Protein AF-A0A7C6ASG9-F1 (afdb_monomer_lite)

Secondary structure (DSSP, 8-state):
-HHHHHHHHHHHHHHHHHHHHHHHHGGGGGTTTS---HHHHHHHHHHHHHHHHHHHHHHHHHHHSS-TT------HHHHHHHHHHHHHHHHHHHHHHHHHHHHHHHHHS---

Foldseek 3Di:
DVVVVVVVVVVVVVVVLVVQLCVLCVCVVVLVPDDDDLVSLVVSLVSLCVVLVVVLVVLVVCVVPDDPPDPDDPPVVNVVSNVVSVVVSVVSVVSSVVSVVVVVVVVVDDDD

Sequence (112 aa):
MKKAGAKCLRVALEVAKWGVVLWLVWPITRALRERVSFTRLAAGILLLILFAGKALYDSILEAQHSPPGQKKTPDWVTLAGAILVIALVVALTTLFVALYLVRSLESTSPAE

pLDDT: mean 74.21, std 9.53, range [48.78, 85.12]

Radius of gyration: 19.51 Å; chains: 1; bounding box: 50×29×62 Å

Structure (mmCIF, N/CA/C/O backbone):
data_AF-A0A7C6ASG9-F1
#
_entry.id   AF-A0A7C6ASG9-F1
#
loop_
_atom_site.group_PDB
_atom_site.id
_atom_site.type_symbol
_atom_site.label_atom_id
_atom_site.label_alt_id
_atom_site.label_comp_id
_atom_site.label_asym_id
_atom_site.label_entity_id
_atom_site.label_seq_id
_atom_site.pdbx_PDB_ins_code
_atom_site.Cartn_x
_atom_site.Cartn_y
_atom_site.Cartn_z
_atom_site.occupancy
_atom_site.B_iso_or_equiv
_atom_site.auth_seq_id
_atom_site.auth_comp_id
_atom_site.auth_asym_id
_atom_site.auth_atom_id
_atom_site.pdbx_PDB_model_num
ATOM 1 N N . MET A 1 1 ? -27.223 -14.391 20.126 1.00 51.25 1 MET A N 1
ATOM 2 C CA . MET A 1 1 ? -26.262 -15.086 19.231 1.00 51.25 1 MET A CA 1
ATOM 3 C C . MET A 1 1 ? -26.036 -14.419 17.859 1.00 51.25 1 MET A C 1
ATOM 5 O O . MET A 1 1 ? -24.955 -14.589 17.318 1.00 51.25 1 MET A O 1
ATOM 9 N N . LYS A 1 2 ? -26.941 -13.580 17.313 1.00 56.78 2 LYS A N 1
ATOM 10 C CA . LYS A 1 2 ? -26.758 -12.921 15.989 1.00 56.78 2 LYS A CA 1
ATOM 11 C C . LYS A 1 2 ? -25.566 -11.940 15.861 1.00 56.78 2 LYS A C 1
ATOM 13 O O . LYS A 1 2 ? -25.108 -11.688 14.755 1.00 56.78 2 LYS A O 1
ATOM 18 N N . LYS A 1 3 ? -25.032 -11.398 16.966 1.00 58.16 3 LYS A N 1
ATOM 19 C CA . LYS A 1 3 ? -23.952 -10.384 16.944 1.00 58.16 3 LYS A CA 1
ATOM 20 C C . LYS A 1 3 ? -22.549 -10.951 16.661 1.00 58.16 3 LYS A C 1
ATOM 22 O O . LYS A 1 3 ? -21.689 -10.214 16.193 1.00 58.16 3 LYS A O 1
ATOM 27 N N . ALA A 1 4 ? -22.313 -12.239 16.929 1.00 63.44 4 ALA A N 1
ATOM 28 C CA . ALA A 1 4 ? -20.996 -12.861 16.744 1.00 63.44 4 ALA A CA 1
ATOM 29 C C . ALA A 1 4 ? -20.666 -13.105 15.259 1.00 63.44 4 ALA A C 1
ATOM 31 O O . ALA A 1 4 ? -19.546 -12.838 14.829 1.00 63.44 4 ALA A O 1
ATOM 32 N N . GLY A 1 5 ? -21.661 -13.510 14.459 1.00 69.81 5 GLY A N 1
ATOM 33 C CA . GLY A 1 5 ? -21.492 -13.727 13.017 1.00 69.81 5 GLY A CA 1
ATOM 34 C C . GLY A 1 5 ? -21.125 -12.450 12.254 1.00 69.81 5 GLY A C 1
ATOM 35 O O . GLY A 1 5 ? -20.248 -12.475 11.397 1.00 69.81 5 GLY A O 1
ATOM 36 N N . ALA A 1 6 ? -21.715 -11.309 12.630 1.00 73.69 6 ALA A N 1
ATOM 37 C CA . ALA A 1 6 ? -21.414 -10.019 12.005 1.00 73.69 6 ALA A CA 1
ATOM 38 C C . ALA A 1 6 ? -19.963 -9.557 12.247 1.00 73.69 6 ALA A C 1
ATOM 40 O O . ALA A 1 6 ? -19.349 -8.979 11.353 1.00 73.69 6 ALA A O 1
ATOM 41 N N . LYS A 1 7 ? -19.389 -9.841 13.428 1.00 72.44 7 LYS A N 1
ATOM 42 C CA . LYS A 1 7 ? -17.978 -9.531 13.721 1.00 72.44 7 LYS A CA 1
ATOM 43 C C . LYS A 1 7 ? -17.021 -10.387 12.891 1.00 72.44 7 LYS A C 1
ATOM 45 O O . LYS A 1 7 ? -16.121 -9.830 12.276 1.00 72.44 7 LYS A O 1
ATOM 50 N N . CYS A 1 8 ? -17.232 -11.706 12.834 1.00 78.50 8 CYS A N 1
ATOM 51 C CA . CYS A 1 8 ? -16.394 -12.593 12.015 1.00 78.50 8 CYS A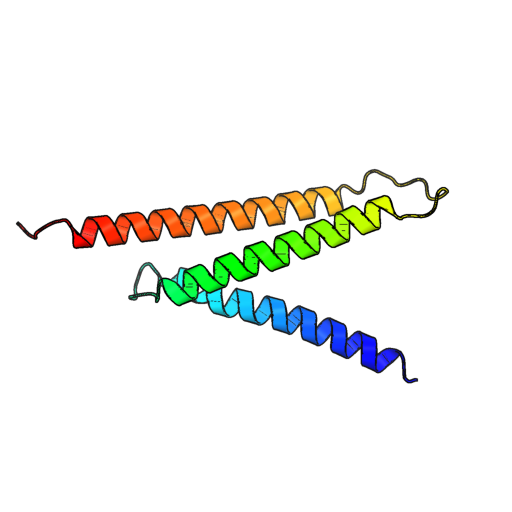 CA 1
ATOM 52 C C . CYS A 1 8 ? -16.437 -12.212 10.533 1.00 78.50 8 CYS A C 1
ATOM 54 O O . CYS A 1 8 ? -15.391 -12.140 9.897 1.00 78.50 8 CYS A O 1
ATOM 56 N N . LEU A 1 9 ? -17.624 -11.907 9.999 1.00 83.31 9 LEU A N 1
ATOM 57 C CA . LEU A 1 9 ? -17.773 -11.493 8.604 1.00 83.31 9 LEU A CA 1
ATOM 58 C C . LEU A 1 9 ? -17.014 -10.193 8.308 1.00 83.31 9 LEU A C 1
ATOM 60 O O . LEU A 1 9 ? -16.364 -10.083 7.273 1.00 83.31 9 LEU A O 1
ATOM 64 N N . ARG A 1 10 ? -17.062 -9.222 9.229 1.00 80.88 10 ARG A N 1
ATOM 65 C CA . ARG A 1 10 ? -16.342 -7.952 9.089 1.00 80.88 10 ARG A CA 1
ATOM 66 C C . ARG A 1 10 ? -14.827 -8.152 9.073 1.00 80.88 10 ARG A C 1
ATOM 68 O O . ARG A 1 10 ? -14.164 -7.616 8.193 1.00 80.88 10 ARG A O 1
ATOM 75 N N . VAL A 1 11 ? -14.303 -8.965 9.991 1.00 82.31 11 VAL A N 1
ATOM 76 C CA . VAL A 1 11 ? -12.870 -9.296 10.035 1.00 82.31 11 VAL A CA 1
ATOM 77 C C . VAL A 1 11 ? -12.449 -10.052 8.773 1.00 82.31 11 VAL A C 1
ATOM 79 O O . VAL A 1 11 ? -11.439 -9.713 8.168 1.00 82.31 11 VAL A O 1
ATOM 82 N N . ALA A 1 12 ? -13.243 -11.027 8.319 1.00 81.06 12 ALA A N 1
ATOM 83 C CA . ALA A 1 12 ? -12.964 -11.761 7.085 1.00 81.06 12 ALA A CA 1
ATOM 84 C C . ALA A 1 12 ? -12.929 -10.835 5.856 1.00 81.06 12 ALA A C 1
ATOM 86 O O . ALA A 1 12 ? -12.046 -10.973 5.012 1.00 81.06 12 ALA A O 1
ATOM 87 N N . LEU A 1 13 ? -13.841 -9.861 5.777 1.00 83.25 13 LEU A N 1
ATOM 88 C CA . LEU A 1 13 ? -13.852 -8.841 4.725 1.00 83.25 13 LEU A CA 1
ATOM 89 C C . LEU A 1 13 ? -12.626 -7.925 4.783 1.00 83.25 13 LEU A C 1
ATOM 91 O O . LEU A 1 13 ? -12.056 -7.612 3.739 1.00 83.25 13 LEU A O 1
ATOM 95 N N . GLU A 1 14 ? -12.197 -7.508 5.973 1.00 79.94 14 GLU A N 1
ATOM 96 C CA . GLU A 1 14 ? -10.980 -6.705 6.134 1.00 79.94 14 GLU A CA 1
ATOM 97 C C . GLU A 1 14 ? -9.731 -7.485 5.716 1.00 79.94 14 GLU A C 1
ATOM 99 O O . GLU A 1 14 ? -8.920 -6.971 4.944 1.00 79.94 14 GLU A O 1
ATOM 104 N N . VAL A 1 15 ? -9.607 -8.745 6.140 1.00 82.69 15 VAL A N 1
ATOM 105 C CA . VAL A 1 15 ? -8.497 -9.621 5.735 1.00 82.69 15 VAL A CA 1
ATOM 106 C C . VAL A 1 15 ? -8.515 -9.858 4.226 1.00 82.69 15 VAL A C 1
ATOM 108 O O . VAL A 1 15 ? -7.476 -9.741 3.581 1.00 82.69 15 VAL A O 1
ATOM 111 N N . ALA A 1 16 ? -9.684 -10.120 3.636 1.00 82.31 16 ALA A N 1
ATOM 112 C CA . ALA A 1 16 ? -9.822 -10.279 2.191 1.00 82.31 16 ALA A CA 1
ATOM 113 C C . ALA A 1 16 ? -9.412 -9.003 1.441 1.00 82.31 16 ALA A C 1
ATOM 115 O O . ALA A 1 16 ? -8.701 -9.078 0.439 1.00 82.31 16 ALA A O 1
ATOM 116 N N . LYS A 1 17 ? -9.790 -7.826 1.955 1.00 80.75 17 LYS A N 1
ATOM 117 C CA . LYS A 1 17 ? -9.427 -6.529 1.373 1.00 80.75 17 LYS A CA 1
ATOM 118 C C . LYS A 1 17 ? -7.910 -6.345 1.312 1.00 80.75 17 LYS A C 1
ATOM 120 O O . LYS A 1 17 ? -7.376 -6.010 0.255 1.00 80.75 17 LYS A O 1
ATOM 125 N N . TRP A 1 18 ? -7.213 -6.598 2.417 1.00 79.12 18 TRP A N 1
ATOM 126 C CA . TRP A 1 18 ? -5.750 -6.522 2.454 1.00 79.12 18 TRP A CA 1
ATOM 127 C C . TRP A 1 18 ? -5.086 -7.642 1.647 1.00 79.12 18 TRP A C 1
ATOM 129 O O . TRP A 1 18 ? -4.070 -7.401 1.000 1.00 79.12 18 TRP A O 1
ATOM 139 N N . GLY A 1 19 ? -5.698 -8.827 1.592 1.00 82.25 19 GLY A N 1
ATOM 140 C CA . GLY A 1 19 ? -5.266 -9.929 0.734 1.00 82.25 19 GLY A CA 1
ATOM 141 C C . GLY A 1 19 ? -5.265 -9.558 -0.751 1.00 82.25 19 GLY A C 1
ATOM 142 O O . GLY A 1 19 ? -4.294 -9.842 -1.449 1.00 82.25 19 GLY A O 1
ATOM 143 N N . VAL A 1 20 ? -6.296 -8.851 -1.229 1.00 81.81 20 VAL A N 1
ATOM 144 C CA . VAL A 1 20 ? -6.356 -8.349 -2.615 1.00 81.81 20 VAL A CA 1
ATOM 145 C C . VAL A 1 20 ? -5.245 -7.336 -2.886 1.00 81.81 20 VAL A C 1
ATOM 147 O O . VAL A 1 20 ? -4.587 -7.416 -3.923 1.00 81.81 20 VAL A O 1
ATOM 150 N N . VAL A 1 21 ? -4.987 -6.417 -1.952 1.00 77.25 21 VAL A N 1
ATOM 151 C CA . VAL A 1 21 ? -3.884 -5.452 -2.087 1.00 77.25 21 VAL A CA 1
ATOM 152 C C . VAL A 1 21 ? -2.538 -6.170 -2.158 1.00 77.25 21 VAL A C 1
ATOM 154 O O . VAL A 1 21 ? -1.758 -5.916 -3.075 1.00 77.25 21 VAL A O 1
ATOM 157 N N . LEU A 1 22 ? -2.284 -7.113 -1.248 1.00 81.75 22 LEU A N 1
ATOM 158 C CA . LEU A 1 22 ? -1.056 -7.908 -1.255 1.00 81.75 22 LEU A CA 1
ATOM 159 C C . LEU A 1 22 ? -0.912 -8.702 -2.552 1.00 81.75 22 LEU A C 1
ATOM 161 O O . LEU A 1 22 ? 0.173 -8.738 -3.117 1.00 81.75 22 LEU A O 1
ATOM 165 N N . TRP A 1 23 ? -1.993 -9.275 -3.076 1.00 81.62 23 TRP A N 1
ATOM 166 C CA . TRP A 1 23 ? -1.977 -10.003 -4.345 1.00 81.62 23 TRP A CA 1
ATOM 167 C C . TRP A 1 23 ? -1.710 -9.102 -5.561 1.00 81.62 23 TRP A C 1
ATOM 169 O O . TRP A 1 23 ? -1.080 -9.531 -6.535 1.00 81.62 23 TRP A O 1
ATOM 179 N N . LEU A 1 24 ? -2.170 -7.851 -5.531 1.00 75.69 24 LEU A N 1
ATOM 180 C CA . LEU A 1 24 ? -1.900 -6.873 -6.585 1.00 75.69 24 LEU A CA 1
ATOM 181 C C . LEU A 1 24 ? -0.457 -6.358 -6.546 1.00 75.69 24 LEU A C 1
ATOM 183 O O . LEU A 1 24 ? 0.129 -6.144 -7.606 1.00 75.69 24 LEU A O 1
ATOM 187 N N . VAL A 1 25 ? 0.117 -6.210 -5.349 1.00 73.69 25 VAL A N 1
ATOM 188 C CA . VAL A 1 25 ? 1.488 -5.716 -5.137 1.00 73.69 25 VAL A CA 1
ATOM 189 C C . VAL A 1 25 ? 2.525 -6.847 -5.200 1.00 73.69 25 VAL A C 1
ATOM 191 O O . VAL A 1 25 ? 3.664 -6.600 -5.572 1.00 73.69 25 VAL A O 1
ATOM 194 N N . TRP A 1 26 ? 2.145 -8.104 -4.952 1.00 79.81 26 TRP A N 1
ATOM 195 C CA . TRP A 1 26 ? 3.012 -9.290 -5.042 1.00 79.81 26 TRP A CA 1
ATOM 196 C C . TRP A 1 26 ? 3.952 -9.335 -6.262 1.00 79.81 26 TRP A C 1
ATOM 198 O O . TRP A 1 26 ? 5.142 -9.614 -6.076 1.00 79.81 26 TRP A O 1
ATOM 208 N N . PRO A 1 27 ? 3.497 -9.041 -7.501 1.00 73.88 27 PRO A N 1
ATOM 209 C CA . PRO A 1 27 ? 4.373 -9.069 -8.668 1.00 73.88 27 PRO A CA 1
ATOM 210 C C . PRO A 1 27 ? 5.534 -8.061 -8.630 1.00 73.88 27 PRO A C 1
ATOM 212 O O . PRO A 1 27 ? 6.477 -8.261 -9.390 1.00 73.88 27 PRO A O 1
ATOM 215 N N . ILE A 1 28 ? 5.554 -7.053 -7.739 1.00 72.31 28 ILE A N 1
ATOM 216 C CA . ILE A 1 28 ? 6.739 -6.187 -7.539 1.00 72.31 28 ILE A CA 1
ATOM 217 C C . ILE A 1 28 ? 7.983 -7.015 -7.211 1.00 72.31 28 ILE A C 1
ATOM 219 O O . ILE A 1 28 ? 9.061 -6.729 -7.723 1.00 72.31 28 ILE A O 1
ATOM 223 N N . THR A 1 29 ? 7.835 -8.091 -6.432 1.00 76.69 29 THR A N 1
ATOM 224 C CA . THR A 1 29 ? 8.961 -8.969 -6.058 1.00 76.69 29 THR A CA 1
ATOM 225 C C . THR A 1 29 ? 9.601 -9.660 -7.264 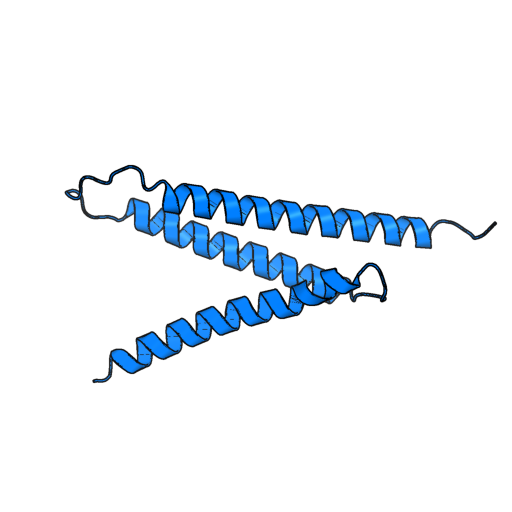1.00 76.69 29 THR A C 1
ATOM 227 O O . THR A 1 29 ? 10.759 -10.066 -7.211 1.00 76.69 29 THR A O 1
ATOM 230 N N . ARG A 1 30 ? 8.859 -9.766 -8.373 1.00 72.44 30 ARG A N 1
ATOM 231 C CA . ARG A 1 30 ? 9.301 -10.364 -9.639 1.00 72.44 30 ARG A CA 1
ATOM 232 C C . ARG A 1 30 ? 9.466 -9.333 -10.759 1.00 72.44 30 ARG A C 1
ATOM 234 O O . ARG A 1 30 ? 9.792 -9.716 -11.881 1.00 72.44 30 ARG A O 1
ATOM 241 N N . ALA A 1 31 ? 9.308 -8.039 -10.463 1.00 64.75 31 ALA A N 1
ATOM 242 C CA . ALA A 1 31 ? 9.382 -6.960 -11.451 1.00 64.75 31 ALA A CA 1
ATOM 243 C C . ALA A 1 31 ? 10.741 -6.842 -12.144 1.00 64.75 31 ALA A C 1
ATOM 245 O O . ALA A 1 31 ? 10.809 -6.355 -13.268 1.00 64.75 31 ALA A O 1
ATOM 246 N N . LEU A 1 32 ? 11.797 -7.349 -11.506 1.00 63.09 32 LEU A N 1
ATOM 247 C CA . LEU A 1 32 ? 13.143 -7.415 -12.073 1.00 63.09 32 LEU A CA 1
ATOM 248 C C . LEU A 1 32 ? 13.338 -8.571 -13.073 1.00 63.09 32 LEU A C 1
ATOM 250 O O . LEU A 1 32 ? 14.324 -8.564 -13.799 1.00 63.09 32 LEU A O 1
ATOM 254 N N . ARG A 1 33 ? 12.446 -9.575 -13.113 1.00 64.38 33 ARG A N 1
ATOM 255 C CA . ARG A 1 33 ? 12.597 -10.770 -13.974 1.00 64.38 33 ARG A CA 1
ATOM 256 C C . ARG A 1 33 ? 11.522 -10.921 -15.047 1.00 64.38 33 ARG A C 1
ATOM 258 O O . ARG A 1 33 ? 11.805 -11.500 -16.088 1.00 64.38 33 ARG A O 1
ATOM 265 N N . GLU A 1 34 ? 10.310 -10.417 -14.828 1.00 64.31 34 GLU A N 1
ATOM 266 C CA . GLU A 1 34 ? 9.185 -10.596 -15.758 1.00 64.31 34 GLU A CA 1
ATOM 267 C C . GLU A 1 34 ? 8.584 -9.257 -16.212 1.00 64.31 34 GLU A C 1
ATOM 269 O O . GLU A 1 34 ? 8.688 -8.232 -15.533 1.00 64.31 34 GLU A O 1
ATOM 274 N N . ARG A 1 35 ? 7.916 -9.252 -17.378 1.00 63.34 35 ARG A N 1
ATOM 275 C CA . ARG A 1 35 ? 7.075 -8.123 -17.815 1.00 63.34 35 ARG A CA 1
ATOM 276 C C . ARG A 1 35 ? 5.860 -8.020 -16.895 1.00 63.34 35 ARG A C 1
ATOM 278 O O . ARG A 1 35 ? 4.811 -8.595 -17.161 1.00 63.34 35 ARG A O 1
ATOM 285 N N . VAL A 1 36 ? 6.010 -7.294 -15.791 1.00 66.19 36 VAL A N 1
ATOM 286 C CA . VAL A 1 36 ? 4.901 -7.002 -14.882 1.00 66.19 36 VAL A CA 1
ATOM 287 C C . VAL A 1 36 ? 3.907 -6.080 -15.580 1.00 66.19 36 VAL A C 1
ATOM 289 O O . VAL A 1 36 ? 4.282 -5.076 -16.182 1.00 66.19 36 VAL A O 1
ATOM 292 N N . SER A 1 37 ? 2.620 -6.422 -15.492 1.00 77.00 37 SER A N 1
ATOM 293 C CA . SER A 1 37 ? 1.544 -5.548 -15.958 1.00 77.00 37 SER A CA 1
ATOM 294 C C . SER A 1 37 ? 1.518 -4.277 -15.105 1.00 77.00 37 SER A C 1
ATOM 296 O O . SER A 1 37 ? 1.094 -4.302 -13.947 1.00 77.00 37 SER A O 1
ATOM 298 N N . PHE A 1 38 ? 1.964 -3.163 -15.689 1.00 75.75 38 PHE A N 1
ATOM 299 C CA . PHE A 1 38 ? 1.953 -1.847 -15.047 1.00 75.75 38 PHE A CA 1
ATOM 300 C C . PHE A 1 38 ? 0.563 -1.460 -14.543 1.00 75.75 38 PHE A C 1
ATOM 302 O O . PHE A 1 38 ? 0.442 -0.936 -13.440 1.00 75.75 38 PHE A O 1
ATOM 309 N N . THR A 1 39 ? -0.491 -1.788 -15.294 1.00 78.38 39 THR A N 1
ATOM 310 C CA . THR A 1 39 ? -1.882 -1.521 -14.908 1.00 78.38 39 THR A CA 1
ATOM 311 C C . THR A 1 39 ? -2.264 -2.237 -13.615 1.00 78.38 39 THR A C 1
ATOM 313 O O . THR A 1 39 ? -2.870 -1.632 -12.732 1.00 78.38 39 THR A O 1
ATOM 316 N N . ARG A 1 40 ? -1.870 -3.510 -13.461 1.00 80.25 40 ARG A N 1
ATOM 317 C CA . ARG A 1 40 ? -2.120 -4.283 -12.234 1.00 80.25 40 ARG A CA 1
ATOM 318 C C . ARG A 1 40 ? -1.404 -3.666 -11.035 1.00 80.25 40 ARG A C 1
ATOM 320 O O . ARG A 1 40 ? -1.983 -3.570 -9.955 1.00 80.25 40 A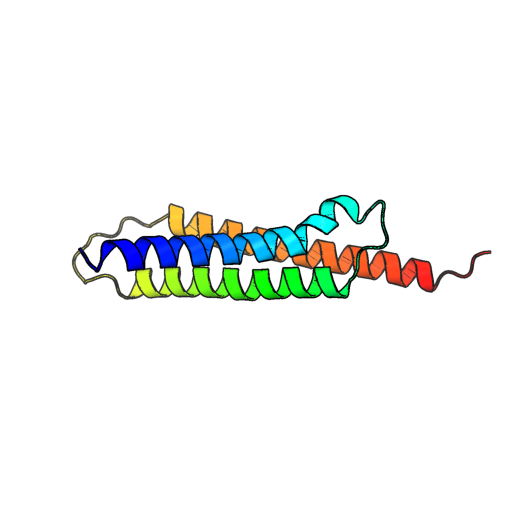RG A O 1
ATOM 327 N N . LEU A 1 41 ? -0.161 -3.237 -11.236 1.00 78.88 41 LEU A N 1
ATOM 328 C CA . LEU A 1 41 ? 0.658 -2.654 -10.181 1.00 78.88 41 LEU A CA 1
ATOM 329 C C . LEU A 1 41 ? 0.144 -1.271 -9.755 1.00 78.88 41 LEU A C 1
ATOM 331 O O . LEU A 1 41 ? -0.014 -1.017 -8.563 1.00 78.88 41 LEU A O 1
ATOM 335 N N . ALA A 1 42 ? -0.216 -0.429 -10.725 1.00 79.19 42 ALA A N 1
ATOM 336 C CA . ALA A 1 42 ? -0.841 0.870 -10.493 1.00 79.19 42 ALA A CA 1
ATOM 337 C C . ALA A 1 42 ? -2.165 0.729 -9.727 1.00 79.19 42 ALA A C 1
ATOM 339 O O . ALA A 1 42 ? -2.384 1.432 -8.743 1.00 79.19 42 ALA A O 1
ATOM 340 N N . ALA A 1 43 ? -3.020 -0.223 -10.120 1.00 81.25 43 ALA A N 1
ATOM 341 C CA . ALA A 1 43 ? -4.271 -0.504 -9.418 1.00 81.25 43 ALA A CA 1
ATOM 342 C C . ALA A 1 43 ? -4.034 -0.975 -7.972 1.00 81.25 43 ALA A C 1
ATOM 344 O O . ALA A 1 43 ? -4.745 -0.551 -7.062 1.00 81.25 43 ALA A O 1
ATOM 345 N N . GLY A 1 44 ? -3.014 -1.811 -7.745 1.00 82.12 44 GLY A N 1
ATOM 346 C CA . GLY A 1 44 ? -2.61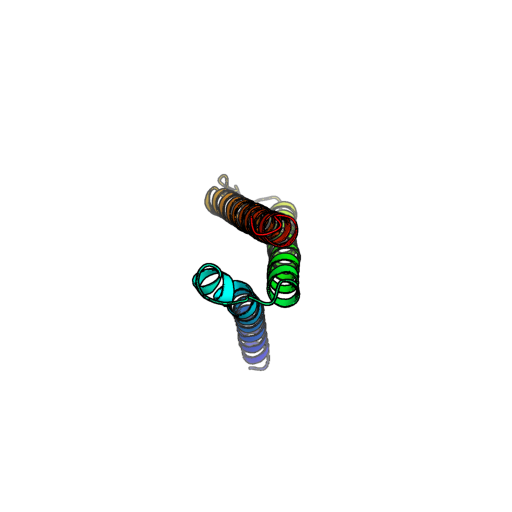3 -2.252 -6.408 1.00 82.12 44 GLY A CA 1
ATOM 347 C C . GLY A 1 44 ? -2.183 -1.106 -5.502 1.00 82.12 44 GLY A C 1
ATOM 348 O O . GLY A 1 44 ? -2.658 -1.007 -4.372 1.00 82.12 44 GLY A O 1
ATOM 349 N N . ILE A 1 45 ? -1.331 -0.216 -6.010 1.00 81.19 45 ILE A N 1
ATOM 350 C CA . ILE A 1 45 ? -0.853 0.958 -5.269 1.00 81.19 45 ILE A CA 1
ATOM 351 C C . ILE A 1 45 ? -1.998 1.936 -5.008 1.00 81.19 45 ILE A C 1
ATOM 353 O O . ILE A 1 45 ? -2.133 2.430 -3.892 1.00 81.19 45 ILE A O 1
ATOM 357 N N . LEU A 1 46 ? -2.870 2.172 -5.990 1.00 83.06 46 LEU A N 1
ATOM 358 C CA . LEU A 1 46 ? -4.034 3.037 -5.815 1.00 83.06 46 LEU A CA 1
ATOM 359 C C . LEU A 1 46 ? -4.973 2.504 -4.723 1.00 83.06 46 LEU A C 1
ATOM 361 O O . LEU A 1 46 ? -5.384 3.253 -3.837 1.00 83.06 46 LEU A O 1
ATOM 365 N N . LEU A 1 47 ? -5.275 1.201 -4.742 1.00 82.69 47 LEU A N 1
ATOM 366 C CA . LEU A 1 47 ? -6.085 0.560 -3.703 1.00 82.69 47 LEU A CA 1
ATOM 367 C C . LEU A 1 47 ? -5.400 0.605 -2.338 1.00 82.69 47 LEU A C 1
ATOM 369 O O . LEU A 1 47 ? -6.069 0.862 -1.337 1.00 82.69 47 LEU A O 1
ATOM 373 N N . LEU A 1 48 ? -4.081 0.403 -2.293 1.00 81.00 48 LEU A N 1
ATOM 374 C CA . LEU A 1 48 ? -3.302 0.554 -1.071 1.00 81.00 48 LEU A CA 1
ATOM 375 C C . LEU A 1 48 ? -3.454 1.968 -0.506 1.00 81.00 48 LEU A C 1
ATOM 377 O O . LEU A 1 48 ? -3.800 2.093 0.662 1.00 81.00 48 LEU A O 1
ATOM 381 N N . ILE A 1 49 ? -3.260 3.011 -1.319 1.00 81.88 49 ILE A N 1
ATOM 382 C CA . ILE A 1 49 ? -3.394 4.417 -0.905 1.00 81.88 49 ILE A CA 1
ATOM 383 C C . ILE A 1 49 ? -4.798 4.688 -0.360 1.00 81.88 49 ILE A C 1
ATOM 385 O O . ILE A 1 49 ? -4.937 5.232 0.734 1.00 81.88 49 ILE A O 1
ATOM 389 N N . LEU A 1 50 ? -5.843 4.278 -1.085 1.00 83.56 50 LEU A N 1
ATOM 390 C CA . LEU A 1 50 ? -7.230 4.502 -0.667 1.00 83.56 50 LEU A CA 1
ATOM 391 C C . LEU A 1 50 ? -7.557 3.782 0.646 1.00 83.56 50 LEU A C 1
ATOM 393 O O . LEU A 1 50 ? -8.221 4.338 1.522 1.00 83.56 50 LEU A O 1
ATOM 397 N N . PHE A 1 51 ? -7.101 2.540 0.806 1.00 83.50 51 PHE A N 1
ATOM 398 C CA . PHE A 1 51 ? -7.386 1.752 2.001 1.00 83.50 51 PHE A CA 1
ATOM 399 C C . PHE A 1 51 ? -6.551 2.166 3.206 1.00 83.50 51 PHE A C 1
ATOM 401 O O . PHE A 1 51 ? -7.105 2.233 4.302 1.00 83.50 51 PHE A O 1
ATOM 408 N N . ALA A 1 52 ? -5.275 2.478 3.000 1.00 79.06 52 ALA A N 1
ATOM 409 C CA . ALA A 1 52 ? -4.391 3.049 4.004 1.00 79.06 52 ALA A CA 1
ATOM 410 C C . ALA A 1 52 ? -4.904 4.412 4.476 1.00 79.06 52 ALA A C 1
ATOM 412 O O . ALA A 1 52 ? -5.053 4.627 5.675 1.00 79.06 52 ALA A O 1
ATOM 413 N N . GLY A 1 53 ? -5.250 5.299 3.538 1.00 79.25 53 GLY A N 1
ATOM 414 C CA . GLY A 1 53 ? -5.794 6.621 3.832 1.00 79.25 53 GLY A CA 1
ATOM 415 C C . GLY A 1 53 ? -7.107 6.543 4.604 1.00 79.25 53 GLY A C 1
ATOM 416 O O . GLY A 1 53 ? -7.264 7.235 5.604 1.00 79.25 53 GLY A O 1
ATOM 417 N N . LYS A 1 54 ? -8.019 5.643 4.209 1.00 81.69 54 LYS A N 1
ATOM 418 C CA . LYS A 1 54 ? -9.254 5.405 4.967 1.00 81.69 54 LYS A CA 1
ATOM 419 C C . LYS A 1 54 ? -8.978 4.873 6.376 1.00 81.69 54 LYS A C 1
ATOM 421 O O . LYS A 1 54 ? -9.555 5.389 7.321 1.00 81.69 54 LYS A O 1
ATOM 426 N N . ALA A 1 55 ? -8.119 3.863 6.523 1.00 77.50 55 ALA A N 1
ATOM 427 C CA . ALA A 1 55 ? -7.801 3.295 7.835 1.00 77.50 55 ALA A CA 1
ATOM 428 C C . ALA A 1 55 ? -7.162 4.342 8.763 1.00 77.50 55 ALA A C 1
ATOM 430 O O . ALA A 1 55 ? -7.489 4.409 9.947 1.00 77.50 55 ALA A O 1
ATOM 431 N N . LEU A 1 56 ? -6.297 5.194 8.208 1.00 76.25 56 LEU A N 1
ATOM 432 C CA . LEU A 1 56 ? -5.705 6.318 8.921 1.00 76.25 56 LEU A CA 1
ATOM 433 C C . LEU A 1 56 ? -6.761 7.360 9.312 1.00 76.25 56 LEU A C 1
ATOM 435 O O . LEU A 1 56 ? -6.774 7.807 10.454 1.00 76.25 56 LEU A O 1
ATOM 439 N N . TYR A 1 57 ? -7.659 7.716 8.392 1.00 78.19 57 TYR A N 1
ATOM 440 C CA . TYR A 1 57 ? -8.757 8.640 8.665 1.00 78.19 57 TYR A CA 1
ATOM 441 C C . TYR A 1 57 ? -9.665 8.119 9.782 1.00 78.19 57 TYR A C 1
ATOM 443 O O . TYR A 1 57 ? -9.902 8.847 10.741 1.00 78.19 57 TYR A O 1
ATOM 451 N N . ASP A 1 58 ? -10.100 6.857 9.701 1.00 75.94 58 ASP A N 1
ATOM 452 C CA . ASP A 1 58 ? -10.930 6.212 10.724 1.00 75.94 58 ASP A CA 1
ATOM 453 C C . ASP A 1 58 ? -10.214 6.233 12.092 1.00 75.94 58 ASP A C 1
ATOM 455 O O . ASP A 1 58 ? -10.810 6.636 13.089 1.00 75.94 58 ASP A O 1
ATOM 459 N N . SER A 1 59 ? -8.908 5.929 12.125 1.00 72.50 59 SER A N 1
ATOM 460 C CA . SER A 1 59 ? -8.094 5.963 13.354 1.00 72.50 59 SER A CA 1
ATOM 461 C C . SER A 1 59 ? -7.988 7.370 13.960 1.00 72.50 59 SER A C 1
ATOM 463 O O . SER A 1 59 ? -8.086 7.540 15.176 1.00 72.50 59 SER A O 1
ATOM 465 N N . ILE A 1 60 ? -7.808 8.402 13.126 1.00 72.69 60 ILE A N 1
ATOM 466 C CA . ILE A 1 60 ? -7.748 9.803 13.574 1.00 72.69 60 ILE A CA 1
ATOM 467 C C . ILE A 1 60 ? -9.121 10.267 14.078 1.00 72.69 60 ILE A C 1
ATOM 469 O O . ILE A 1 60 ? -9.207 10.923 15.118 1.00 72.69 60 ILE A O 1
ATOM 473 N N . LEU A 1 61 ? -10.201 9.923 13.372 1.00 72.75 61 LEU A N 1
ATOM 474 C CA . LEU A 1 61 ? -11.559 10.324 13.740 1.00 72.75 61 LEU A CA 1
ATOM 475 C C . LEU A 1 61 ? -11.989 9.698 15.071 1.00 72.75 61 LEU A C 1
ATOM 477 O O . LEU A 1 61 ? -12.598 10.367 15.909 1.00 72.75 61 LEU A O 1
ATOM 481 N N . GLU A 1 62 ? -11.641 8.431 15.281 1.00 69.81 62 GLU A N 1
ATOM 482 C CA . GLU A 1 62 ? -11.909 7.691 16.515 1.00 69.81 62 GLU A CA 1
ATOM 483 C C . GLU A 1 62 ? -11.069 8.236 17.684 1.00 69.81 62 GLU A C 1
ATOM 485 O O . GLU A 1 62 ? -11.552 8.359 18.819 1.00 69.81 62 GLU A O 1
ATOM 490 N N . ALA A 1 63 ? -9.847 8.703 17.398 1.00 66.81 63 ALA A N 1
ATOM 491 C CA . ALA A 1 63 ? -9.050 9.450 18.362 1.00 66.81 63 ALA A CA 1
ATOM 492 C C . ALA A 1 63 ? -9.702 10.792 18.762 1.00 66.81 63 ALA A C 1
ATOM 494 O O . ALA A 1 63 ? -9.606 11.173 19.934 1.00 66.81 63 ALA A O 1
ATOM 495 N N . GLN A 1 64 ? -10.398 11.475 17.847 1.00 66.75 64 GLN A N 1
ATOM 496 C CA . GLN A 1 64 ? -11.102 12.737 18.123 1.00 66.75 64 GLN A CA 1
ATOM 497 C C . GLN A 1 64 ? -12.441 12.556 18.860 1.00 66.75 64 GLN A C 1
ATOM 499 O O . GLN A 1 64 ? -12.786 13.387 19.694 1.00 66.75 64 GLN A O 1
ATOM 504 N N . HIS A 1 65 ? -13.177 11.468 18.608 1.00 64.62 65 HIS A N 1
ATOM 505 C CA . HIS A 1 65 ? -14.510 11.223 19.190 1.00 64.62 65 HIS A CA 1
ATOM 506 C C . HIS A 1 65 ? -14.495 10.534 20.563 1.00 64.62 65 HIS A C 1
ATOM 508 O O . HIS A 1 65 ? -15.543 10.140 21.079 1.00 64.62 65 HIS A O 1
ATOM 514 N N . SER A 1 66 ? -1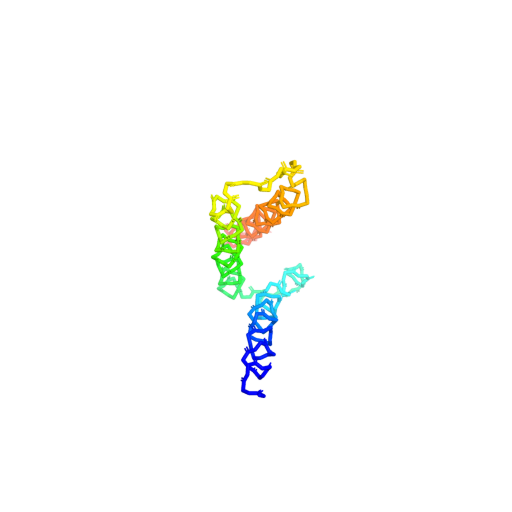3.326 10.345 21.174 1.00 59.94 66 SER A N 1
ATOM 515 C CA . SER A 1 66 ? -13.262 9.671 22.470 1.00 59.94 66 SER A CA 1
ATOM 516 C C . SER A 1 66 ? -13.875 10.526 23.592 1.00 59.94 66 SER A C 1
ATOM 518 O O . SER A 1 66 ? -13.605 11.727 23.641 1.00 59.94 66 SER A O 1
ATOM 520 N N . PRO A 1 67 ? -14.667 9.932 24.510 1.00 60.12 67 PRO A N 1
ATOM 521 C CA . PRO A 1 67 ? -15.412 10.675 25.522 1.00 60.12 67 PRO A CA 1
ATOM 522 C C . PRO A 1 67 ? -14.510 11.569 26.388 1.00 60.12 67 PRO A C 1
ATOM 524 O O . PRO A 1 67 ? -13.431 11.122 26.799 1.00 60.12 67 PRO A O 1
ATOM 527 N N . PRO A 1 68 ? -14.952 12.794 26.729 1.00 50.62 68 PRO A N 1
ATOM 528 C CA . PRO A 1 68 ? -14.215 13.678 27.623 1.00 50.62 68 PRO A CA 1
ATOM 529 C C . PRO A 1 68 ? -14.166 13.044 29.021 1.00 50.62 68 PRO A C 1
ATOM 531 O O . PRO A 1 68 ? -15.152 13.041 29.749 1.00 50.62 68 PRO A O 1
ATOM 534 N N . GLY A 1 69 ? -13.034 12.433 29.381 1.00 56.31 69 GLY A N 1
ATOM 535 C CA . GLY A 1 69 ? -12.857 11.791 30.690 1.00 56.31 69 GLY A CA 1
ATOM 536 C C . GLY A 1 69 ? -11.791 10.697 30.753 1.00 56.31 69 GLY A C 1
ATOM 537 O O . GLY A 1 69 ? -11.232 10.460 31.822 1.00 56.31 69 GLY A O 1
ATOM 538 N N . GLN A 1 70 ? -11.434 10.061 29.632 1.00 56.53 70 GLN A N 1
ATOM 539 C CA . GLN A 1 70 ? -10.251 9.195 29.605 1.00 56.53 70 GLN A CA 1
ATOM 540 C C . GLN A 1 70 ? -8.999 10.056 29.450 1.00 56.53 70 GLN A C 1
ATOM 542 O O . GLN A 1 70 ? -8.799 10.693 28.417 1.00 56.53 70 GLN A O 1
ATOM 547 N N . LYS A 1 71 ? -8.146 10.069 30.483 1.00 48.78 71 LYS A N 1
ATOM 548 C CA . LYS A 1 71 ? -6.768 10.568 30.397 1.00 48.78 71 LYS A CA 1
ATOM 549 C C . LYS A 1 71 ? -6.034 9.737 29.341 1.00 48.78 71 LYS A C 1
ATOM 551 O O . LYS A 1 71 ? -5.470 8.693 29.650 1.00 48.78 71 LYS A O 1
ATOM 556 N N . LYS A 1 72 ? -6.103 10.173 28.084 1.00 54.81 72 LYS A N 1
ATOM 557 C CA . LYS A 1 72 ? -5.359 9.591 26.974 1.00 54.81 72 LYS A CA 1
ATOM 558 C C . LYS A 1 72 ? -3.889 9.916 27.181 1.00 54.81 72 LYS A C 1
ATOM 560 O O . LYS A 1 72 ? -3.457 11.040 26.937 1.00 54.81 72 LYS A O 1
ATOM 565 N N . THR A 1 73 ? -3.117 8.939 27.639 1.00 55.62 73 THR A N 1
ATOM 566 C CA . THR A 1 73 ? -1.688 8.918 27.328 1.00 55.62 73 THR A CA 1
ATOM 567 C C . THR A 1 73 ? -1.519 9.120 25.818 1.00 55.62 73 THR A C 1
ATOM 569 O O . THR A 1 73 ? -2.360 8.627 25.060 1.00 55.62 73 THR A O 1
ATOM 572 N N . PRO A 1 74 ? -0.488 9.852 25.359 1.00 58.47 74 PRO A N 1
ATOM 573 C CA . PRO A 1 74 ? -0.210 9.963 23.934 1.00 58.47 74 PRO A CA 1
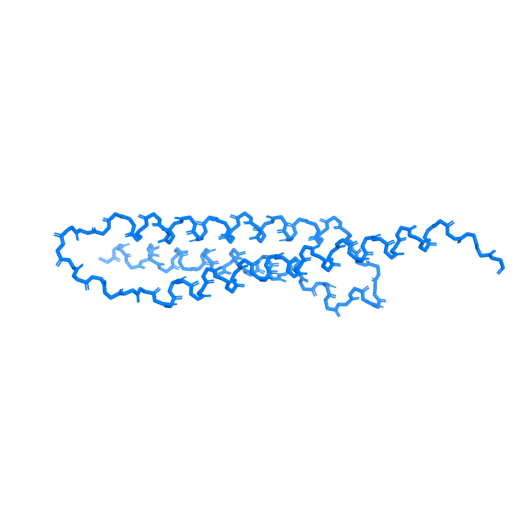ATOM 574 C C . PRO A 1 74 ? -0.100 8.552 23.359 1.00 58.47 74 PRO A C 1
ATOM 576 O O . PRO A 1 74 ? 0.720 7.748 23.806 1.00 58.47 74 PRO A O 1
ATOM 579 N N . ASP A 1 75 ? -0.996 8.229 22.431 1.00 72.94 75 ASP A N 1
ATOM 580 C CA . ASP A 1 75 ? -1.079 6.909 21.825 1.00 72.94 75 ASP A CA 1
ATOM 581 C C . ASP A 1 75 ? 0.015 6.783 20.758 1.00 72.94 75 ASP A C 1
ATOM 583 O O . ASP A 1 75 ? -0.205 6.920 19.552 1.00 72.94 75 ASP A O 1
ATOM 587 N N . TRP A 1 76 ? 1.245 6.598 21.243 1.00 72.81 76 TRP A N 1
ATOM 588 C CA . TRP A 1 76 ? 2.449 6.442 20.431 1.00 72.81 76 TRP A CA 1
ATOM 589 C C . TRP A 1 76 ? 2.333 5.284 19.440 1.00 72.81 76 TRP A C 1
ATOM 591 O O . TRP A 1 76 ? 2.963 5.327 18.389 1.00 72.81 76 TRP A O 1
ATOM 601 N N . VAL A 1 77 ? 1.513 4.273 19.745 1.00 73.31 77 VAL A N 1
ATOM 602 C CA . VAL A 1 77 ? 1.281 3.118 18.872 1.00 73.31 77 VAL A CA 1
ATOM 603 C C . VAL A 1 77 ? 0.478 3.536 17.645 1.00 73.31 77 VAL A C 1
ATOM 605 O O . VAL A 1 77 ? 0.874 3.215 16.525 1.00 73.31 77 VAL A O 1
ATOM 608 N N . THR A 1 78 ? -0.592 4.313 17.829 1.00 72.19 78 THR A N 1
ATOM 609 C CA . THR A 1 78 ? -1.382 4.849 16.709 1.00 72.19 78 THR A CA 1
ATOM 610 C C . THR A 1 78 ? -0.561 5.824 15.861 1.00 72.19 78 THR A C 1
ATOM 612 O O . THR A 1 78 ? -0.601 5.755 14.631 1.00 72.19 78 THR A O 1
ATOM 615 N N . LEU A 1 79 ? 0.256 6.675 16.493 1.00 74.31 79 LEU A N 1
ATOM 616 C CA . LEU A 1 79 ? 1.169 7.577 15.781 1.00 74.31 79 LEU A CA 1
ATOM 617 C C . LEU A 1 79 ? 2.222 6.803 14.967 1.00 74.31 79 LEU A C 1
ATOM 619 O O . LEU A 1 79 ? 2.410 7.071 13.780 1.00 74.31 79 LEU A O 1
ATOM 623 N N . ALA A 1 80 ? 2.890 5.822 15.579 1.00 78.88 80 ALA A N 1
ATOM 624 C CA . ALA A 1 80 ? 3.889 4.997 14.905 1.00 78.88 80 ALA A CA 1
ATOM 625 C C . ALA A 1 80 ? 3.270 4.173 13.766 1.00 78.88 80 ALA A C 1
ATOM 627 O O . ALA A 1 80 ? 3.854 4.082 12.686 1.00 78.88 80 ALA A O 1
ATOM 628 N N . GLY A 1 81 ? 2.065 3.631 13.969 1.00 76.62 81 GLY A N 1
ATOM 629 C CA . GLY A 1 81 ? 1.309 2.920 12.939 1.00 76.62 81 GLY A CA 1
ATOM 630 C C . GLY A 1 81 ? 0.972 3.812 11.743 1.00 76.62 81 GLY A C 1
ATOM 631 O O . GLY A 1 81 ? 1.194 3.414 10.600 1.00 76.62 81 GLY A O 1
ATOM 632 N N . ALA A 1 82 ? 0.520 5.044 11.990 1.00 73.31 82 ALA A N 1
ATOM 633 C CA . ALA A 1 82 ? 0.261 6.027 10.941 1.00 73.31 82 ALA A CA 1
ATOM 634 C C . ALA A 1 82 ? 1.522 6.352 10.126 1.00 73.31 82 ALA A C 1
ATOM 636 O O . ALA A 1 82 ? 1.491 6.315 8.894 1.00 73.31 82 ALA A O 1
ATOM 637 N N . ILE A 1 83 ? 2.642 6.618 10.806 1.00 81.00 83 ILE A N 1
ATOM 638 C CA . ILE A 1 83 ? 3.929 6.915 10.161 1.00 81.00 83 ILE A CA 1
ATOM 639 C C . ILE A 1 83 ? 4.389 5.731 9.306 1.00 81.00 83 ILE A C 1
ATOM 641 O O . ILE A 1 83 ? 4.789 5.928 8.160 1.00 81.00 83 ILE A O 1
ATOM 645 N N . LEU A 1 84 ? 4.293 4.504 9.826 1.00 83.00 84 LEU A N 1
ATOM 646 C CA . LEU A 1 84 ? 4.682 3.292 9.105 1.00 83.00 84 LEU A CA 1
ATOM 647 C C . LEU A 1 84 ? 3.856 3.102 7.825 1.00 83.00 84 LEU A C 1
ATOM 649 O O . LEU A 1 84 ? 4.408 2.799 6.768 1.00 83.00 84 LEU A O 1
ATOM 653 N N . VAL A 1 85 ? 2.540 3.312 7.907 1.00 78.06 85 VAL A N 1
ATOM 654 C CA . VAL A 1 85 ? 1.632 3.207 6.757 1.00 78.06 85 VAL A CA 1
ATOM 655 C C . VAL A 1 85 ? 1.964 4.260 5.698 1.00 78.06 85 VAL A C 1
ATOM 657 O O . VAL A 1 85 ? 2.058 3.926 4.515 1.00 78.06 85 VAL A O 1
ATOM 660 N N . ILE A 1 86 ? 2.195 5.511 6.105 1.00 77.44 86 ILE A N 1
ATOM 661 C CA . ILE A 1 86 ? 2.588 6.591 5.188 1.00 77.44 86 ILE A CA 1
ATOM 662 C C . ILE A 1 86 ? 3.935 6.269 4.531 1.00 77.44 86 ILE A C 1
ATOM 664 O O . ILE A 1 86 ? 4.056 6.359 3.310 1.00 77.44 86 ILE A O 1
ATOM 668 N N . ALA A 1 87 ? 4.929 5.842 5.313 1.00 82.50 87 ALA A N 1
ATOM 669 C CA . ALA A 1 87 ? 6.247 5.473 4.803 1.00 82.50 87 ALA A CA 1
ATOM 670 C C . ALA A 1 87 ? 6.160 4.338 3.770 1.00 82.50 87 ALA A C 1
ATOM 672 O O . ALA A 1 87 ? 6.794 4.415 2.718 1.00 82.50 87 ALA A O 1
ATOM 673 N N . LEU A 1 88 ? 5.328 3.322 4.025 1.00 81.12 88 LEU A N 1
ATOM 674 C CA . LEU A 1 88 ? 5.095 2.217 3.095 1.00 81.12 88 LEU A CA 1
ATOM 675 C C . LEU A 1 88 ? 4.461 2.696 1.780 1.00 81.12 88 LEU A C 1
ATOM 677 O O . LEU A 1 88 ? 4.899 2.294 0.700 1.00 81.12 88 LEU A O 1
ATOM 681 N N . VAL A 1 89 ? 3.455 3.571 1.861 1.00 80.06 89 VAL A N 1
ATOM 682 C CA . VAL A 1 89 ? 2.800 4.161 0.684 1.00 80.06 89 VAL A CA 1
ATOM 683 C C . VAL A 1 89 ? 3.796 4.967 -0.151 1.00 80.06 89 VAL A C 1
ATOM 685 O O . VAL A 1 89 ? 3.851 4.796 -1.372 1.00 80.06 89 VAL A O 1
ATOM 688 N N . VAL A 1 90 ? 4.610 5.808 0.493 1.00 83.69 90 VAL A N 1
ATOM 689 C CA . VAL A 1 90 ? 5.641 6.607 -0.184 1.00 83.69 90 VAL A CA 1
ATOM 690 C C . VAL A 1 90 ? 6.669 5.696 -0.851 1.00 83.69 90 VAL A C 1
ATOM 692 O O . VAL A 1 90 ? 6.934 5.856 -2.039 1.00 83.69 90 VAL A O 1
ATOM 695 N N . ALA A 1 91 ? 7.196 4.699 -0.136 1.00 84.81 91 ALA A N 1
ATOM 696 C CA . ALA A 1 91 ? 8.188 3.770 -0.673 1.00 84.81 91 ALA A CA 1
ATOM 697 C C . ALA A 1 91 ? 7.676 3.024 -1.918 1.00 84.81 91 ALA A C 1
ATOM 699 O O . ALA A 1 91 ? 8.374 2.962 -2.931 1.00 84.81 91 ALA A O 1
ATOM 700 N N . LEU A 1 92 ? 6.445 2.504 -1.874 1.00 79.56 92 LEU A N 1
ATOM 701 C CA . LEU A 1 92 ? 5.845 1.786 -3.004 1.00 79.56 92 LEU A CA 1
ATOM 702 C C . LEU A 1 92 ? 5.553 2.700 -4.196 1.00 79.56 92 LEU A C 1
ATOM 704 O O . LEU A 1 92 ? 5.759 2.294 -5.340 1.00 79.56 92 LEU A O 1
ATOM 708 N N . THR A 1 93 ? 5.120 3.935 -3.941 1.00 78.31 93 THR A N 1
ATOM 709 C CA . THR A 1 93 ? 4.873 4.923 -5.000 1.00 78.31 93 THR A CA 1
ATOM 710 C C . THR A 1 93 ? 6.180 5.320 -5.684 1.00 78.31 93 THR A C 1
ATOM 712 O O . THR A 1 93 ? 6.265 5.291 -6.910 1.00 78.31 93 THR A O 1
ATOM 715 N N . THR A 1 94 ? 7.229 5.609 -4.911 1.00 85.12 94 THR A N 1
ATOM 716 C CA . THR A 1 94 ? 8.558 5.933 -5.447 1.00 85.12 94 THR A CA 1
ATOM 717 C C . THR A 1 94 ? 9.136 4.769 -6.251 1.00 85.12 94 THR A C 1
ATOM 719 O O . THR A 1 94 ? 9.632 4.978 -7.358 1.00 85.12 94 THR A O 1
ATOM 722 N N . LEU A 1 95 ? 9.021 3.534 -5.748 1.00 84.25 95 LEU A N 1
ATOM 723 C CA . LEU A 1 95 ? 9.465 2.337 -6.468 1.00 84.25 95 LEU A CA 1
ATOM 724 C C . LEU A 1 95 ? 8.724 2.168 -7.801 1.00 84.25 95 LEU A C 1
ATOM 726 O O . LEU A 1 95 ? 9.342 1.859 -8.818 1.00 84.25 95 LEU A O 1
ATOM 730 N N . PHE A 1 96 ? 7.411 2.395 -7.814 1.00 83.00 96 PHE A N 1
ATOM 731 C CA . PHE A 1 96 ? 6.610 2.334 -9.033 1.00 83.00 96 PHE A CA 1
ATOM 732 C C . PHE A 1 96 ? 7.055 3.361 -10.074 1.00 83.00 96 PHE A C 1
ATOM 734 O O . PHE A 1 96 ? 7.246 3.003 -11.236 1.00 83.00 96 PHE A O 1
ATOM 741 N N . VAL A 1 97 ? 7.269 4.612 -9.657 1.00 83.94 97 VAL A N 1
ATOM 742 C CA . VAL A 1 97 ? 7.757 5.677 -10.545 1.00 83.94 97 VAL A CA 1
ATOM 743 C C . VAL A 1 97 ? 9.139 5.328 -11.098 1.00 83.94 97 VAL A C 1
ATOM 745 O O . VAL A 1 97 ? 9.358 5.459 -12.300 1.00 83.94 97 VAL A O 1
ATOM 748 N N . ALA A 1 98 ? 10.048 4.819 -10.264 1.00 84.00 98 ALA A N 1
ATOM 749 C CA . ALA A 1 98 ? 11.374 4.393 -10.706 1.00 84.00 98 ALA A CA 1
ATOM 750 C C . ALA A 1 98 ? 11.299 3.274 -11.761 1.00 84.00 98 ALA A C 1
ATOM 752 O O . ALA A 1 98 ? 11.917 3.383 -12.819 1.00 84.00 98 ALA A O 1
ATOM 753 N N . LEU A 1 99 ? 10.494 2.233 -11.519 1.00 82.75 99 LEU A N 1
ATOM 754 C CA . LEU A 1 99 ? 10.295 1.136 -12.476 1.00 82.75 99 LEU A CA 1
ATOM 755 C C . LEU A 1 99 ? 9.669 1.617 -13.791 1.00 82.75 99 LEU A C 1
ATOM 757 O O . LEU A 1 99 ? 10.046 1.145 -14.864 1.00 82.75 99 LEU A O 1
ATOM 761 N N . TYR A 1 100 ? 8.724 2.554 -13.712 1.00 82.94 100 TYR A N 1
ATOM 762 C CA . TYR A 1 100 ? 8.104 3.163 -14.884 1.00 82.94 100 TYR A CA 1
ATOM 763 C C . TYR A 1 100 ? 9.115 3.960 -15.717 1.00 82.94 100 TYR A C 1
ATOM 765 O O . TYR A 1 100 ? 9.161 3.803 -16.939 1.00 82.94 100 TYR A O 1
ATOM 773 N N . LEU A 1 101 ? 9.956 4.770 -15.067 1.00 84.69 101 LEU A N 1
ATOM 774 C CA . LEU A 1 101 ? 10.998 5.550 -15.736 1.00 84.69 101 LEU A CA 1
ATOM 775 C C . LEU A 1 101 ? 12.024 4.650 -16.426 1.00 84.69 101 LEU A C 1
ATOM 777 O O . LEU A 1 101 ? 12.290 4.855 -17.606 1.00 84.69 101 LEU A O 1
ATOM 781 N N . VAL A 1 102 ? 12.539 3.622 -15.741 1.00 84.50 102 VAL A N 1
ATOM 782 C CA . VAL A 1 102 ? 13.507 2.671 -16.326 1.00 84.50 102 VAL A CA 1
ATOM 783 C C . VAL A 1 102 ? 12.943 2.024 -17.591 1.00 84.50 102 VAL A C 1
ATOM 785 O O . VAL A 1 102 ? 13.575 2.059 -18.643 1.00 84.50 102 VAL A O 1
ATOM 788 N N . ARG A 1 103 ? 11.709 1.515 -17.523 1.00 79.56 103 ARG A N 1
ATOM 789 C CA . ARG A 1 103 ? 11.022 0.909 -18.674 1.00 79.56 103 ARG A CA 1
ATOM 790 C C . ARG A 1 103 ? 10.771 1.888 -19.818 1.00 79.56 103 ARG A C 1
ATOM 792 O O . ARG A 1 103 ? 10.850 1.494 -20.979 1.00 79.56 103 ARG A O 1
ATOM 799 N N . SER A 1 104 ? 10.454 3.141 -19.501 1.00 80.00 104 SER A N 1
ATOM 800 C CA . SER A 1 104 ? 10.234 4.180 -20.512 1.00 80.00 104 SER A CA 1
ATOM 801 C C . SER A 1 104 ? 11.544 4.520 -21.225 1.00 80.00 104 SER A C 1
ATOM 803 O O . SER A 1 104 ? 11.581 4.568 -22.453 1.00 80.00 104 SER A O 1
ATOM 805 N N . LEU A 1 105 ? 12.643 4.658 -20.481 1.00 82.81 105 LEU A N 1
ATOM 806 C CA . LEU A 1 105 ? 13.966 4.932 -21.044 1.00 82.81 105 LEU A CA 1
ATOM 807 C C . LEU A 1 105 ? 14.468 3.772 -21.916 1.00 82.81 105 LEU A C 1
ATOM 809 O O . LEU A 1 105 ? 14.908 4.018 -23.035 1.00 82.81 105 LEU A O 1
ATOM 813 N N . GLU A 1 106 ? 14.307 2.520 -21.473 1.00 76.62 106 GLU A N 1
ATOM 814 C CA . GLU A 1 106 ? 14.613 1.332 -22.290 1.00 76.62 106 GLU A CA 1
ATOM 815 C C . GLU A 1 106 ? 13.842 1.323 -23.615 1.00 76.62 106 GLU A C 1
ATOM 817 O O . GLU A 1 106 ? 14.394 0.956 -24.646 1.00 76.62 106 GLU A O 1
ATOM 822 N N . SER A 1 107 ? 12.574 1.749 -23.614 1.00 66.50 107 SER A N 1
ATOM 823 C CA . SER A 1 107 ? 11.774 1.804 -24.844 1.00 66.50 107 SER A CA 1
ATOM 824 C C . SER A 1 107 ? 12.190 2.914 -25.815 1.00 66.50 107 SER A C 1
ATOM 826 O O . SER A 1 107 ? 11.826 2.852 -26.987 1.00 66.50 107 SER A O 1
ATOM 828 N N . THR A 1 108 ? 12.944 3.911 -25.342 1.00 68.50 108 THR A N 1
ATOM 829 C CA . THR A 1 108 ? 13.354 5.078 -26.140 1.00 68.50 108 THR A CA 1
ATOM 830 C C . THR A 1 108 ? 14.823 5.027 -26.556 1.00 68.50 108 THR A C 1
ATOM 832 O O . THR A 1 108 ? 15.228 5.836 -27.382 1.00 68.50 108 THR A O 1
ATOM 835 N N . SER A 1 109 ? 15.625 4.104 -26.010 1.00 58.16 109 SER A N 1
ATOM 836 C CA . SER A 1 109 ? 17.002 3.885 -26.457 1.00 58.16 109 SER A CA 1
ATOM 837 C C . SER A 1 109 ? 16.979 2.988 -27.699 1.00 58.16 109 SER A C 1
ATOM 839 O O . SER A 1 109 ? 16.768 1.781 -27.550 1.00 58.16 109 SER A O 1
ATOM 841 N N . PRO A 1 110 ? 17.162 3.515 -28.928 1.00 53.03 110 PRO A N 1
ATOM 842 C CA . PRO A 1 110 ? 17.461 2.652 -30.060 1.00 53.03 110 PRO A CA 1
ATOM 843 C C . PRO A 1 110 ? 18.724 1.862 -29.712 1.00 53.03 110 PRO A C 1
ATOM 845 O O . PRO A 1 110 ? 19.680 2.413 -29.168 1.00 53.03 110 PRO A O 1
ATOM 848 N N . ALA A 1 111 ? 18.680 0.552 -29.942 1.00 56.19 111 ALA A N 1
ATOM 849 C CA . ALA A 1 111 ? 19.871 -0.273 -29.890 1.00 56.19 111 ALA A CA 1
ATOM 850 C C . ALA A 1 111 ? 20.836 0.260 -30.957 1.00 56.19 111 ALA A C 1
ATOM 852 O O . ALA A 1 111 ? 20.529 0.164 -32.146 1.00 56.19 111 ALA A O 1
ATOM 853 N N . GLU A 1 112 ? 21.931 0.880 -30.523 1.00 51.59 112 GLU A N 1
ATOM 854 C CA . GLU A 1 112 ? 23.130 1.017 -31.352 1.00 51.59 112 GLU A CA 1
ATOM 855 C C . GLU A 1 112 ? 23.887 -0.313 -31.382 1.00 51.59 112 GLU A C 1
ATOM 857 O O . GLU A 1 112 ? 23.981 -0.969 -30.315 1.00 51.59 112 GLU A O 1
#